Protein AF-A0A2U2C8L8-F1 (afdb_monomer)

Structure (mmCIF, N/CA/C/O backbone):
data_AF-A0A2U2C8L8-F1
#
_entry.id   AF-A0A2U2C8L8-F1
#
loop_
_atom_site.group_PDB
_atom_site.id
_atom_site.type_symbol
_atom_site.label_atom_id
_atom_site.label_alt_id
_atom_site.label_comp_id
_atom_site.label_asym_id
_atom_site.label_entity_id
_atom_site.label_seq_id
_atom_site.pdbx_PDB_ins_code
_atom_site.Cartn_x
_atom_site.Cartn_y
_atom_site.Cartn_z
_atom_site.occupancy
_atom_site.B_iso_or_equiv
_atom_site.auth_seq_id
_atom_site.auth_comp_id
_atom_site.auth_asym_id
_atom_site.auth_atom_id
_atom_site.pdbx_PDB_model_num
ATOM 1 N N . MET A 1 1 ? 18.016 -44.016 28.643 1.00 56.44 1 MET A N 1
ATOM 2 C CA . MET A 1 1 ? 16.964 -45.022 28.358 1.00 56.44 1 MET A CA 1
ATOM 3 C C . MET A 1 1 ? 15.777 -44.232 27.820 1.00 56.44 1 MET A C 1
ATOM 5 O O . MET A 1 1 ? 15.339 -43.354 28.535 1.00 56.44 1 MET A O 1
ATOM 9 N N . VAL A 1 2 ? 15.296 -44.316 26.582 1.00 52.22 2 VAL A N 1
ATOM 10 C CA . VAL A 1 2 ? 15.268 -45.366 25.556 1.00 52.22 2 VAL A CA 1
ATOM 11 C C . VAL A 1 2 ? 15.488 -44.698 24.187 1.00 52.22 2 VAL A C 1
ATOM 13 O O . VAL A 1 2 ? 14.902 -43.658 23.905 1.00 52.22 2 VAL A O 1
ATOM 16 N N . SER A 1 3 ? 16.363 -45.279 23.363 1.00 57.06 3 SER A N 1
ATOM 17 C CA . SER A 1 3 ? 16.523 -44.957 21.939 1.00 57.06 3 SER A CA 1
ATOM 18 C C . SER A 1 3 ? 15.400 -45.605 21.134 1.00 57.06 3 SER A C 1
ATOM 20 O O . SER A 1 3 ? 15.111 -46.778 21.359 1.00 57.06 3 SER A O 1
ATOM 22 N N . VAL A 1 4 ? 14.829 -44.899 20.156 1.00 62.53 4 VAL A N 1
ATOM 23 C CA . VAL A 1 4 ? 13.995 -45.525 19.119 1.00 62.53 4 VAL A CA 1
ATOM 24 C C . VAL A 1 4 ? 14.503 -45.076 17.752 1.00 62.53 4 VAL A C 1
ATOM 26 O O . VAL A 1 4 ? 14.299 -43.941 17.330 1.00 62.53 4 VAL A O 1
ATOM 29 N N . LEU A 1 5 ? 15.229 -45.989 17.105 1.00 63.50 5 LEU A N 1
ATOM 30 C CA . LEU A 1 5 ? 15.646 -45.929 15.708 1.00 63.50 5 LEU A CA 1
ATOM 31 C C . LEU A 1 5 ? 14.410 -46.040 14.806 1.00 63.50 5 LEU A C 1
ATOM 33 O O . LEU A 1 5 ? 13.557 -46.895 15.040 1.00 63.50 5 LEU A O 1
ATOM 37 N N . SER A 1 6 ? 14.355 -45.241 13.739 1.00 59.97 6 SER A N 1
ATOM 38 C CA . SER A 1 6 ? 13.383 -45.419 12.655 1.00 59.97 6 SER A CA 1
ATOM 39 C C . SER A 1 6 ? 14.099 -45.816 11.353 1.00 59.97 6 SER A C 1
ATOM 41 O O . SER A 1 6 ? 15.184 -45.294 11.081 1.00 59.97 6 SER A O 1
ATOM 43 N N . PRO A 1 7 ? 13.554 -46.777 10.580 1.00 61.00 7 PRO A N 1
ATOM 44 C CA . PRO A 1 7 ? 14.299 -47.512 9.565 1.00 61.00 7 PRO A CA 1
ATOM 45 C C . PRO A 1 7 ? 14.370 -46.809 8.204 1.00 61.00 7 PRO A C 1
ATOM 47 O O . PRO A 1 7 ? 13.383 -46.316 7.662 1.00 61.00 7 PRO A O 1
ATOM 50 N N . SER A 1 8 ? 15.568 -46.889 7.629 1.00 62.69 8 SER A N 1
ATOM 51 C CA . SER A 1 8 ? 15.900 -46.633 6.229 1.00 62.69 8 SER A CA 1
ATOM 52 C C . SER A 1 8 ? 15.180 -47.628 5.308 1.00 62.69 8 SER A C 1
ATOM 54 O O . SER A 1 8 ? 15.294 -48.841 5.492 1.00 62.69 8 SER A O 1
ATOM 56 N N . ARG A 1 9 ? 14.438 -47.133 4.309 1.00 65.19 9 ARG A N 1
ATOM 57 C CA . ARG A 1 9 ? 13.883 -47.951 3.220 1.00 65.19 9 ARG A CA 1
ATOM 58 C C . ARG A 1 9 ? 14.623 -47.652 1.922 1.00 65.19 9 ARG A C 1
ATOM 60 O O . ARG A 1 9 ? 14.333 -46.684 1.228 1.00 65.19 9 ARG A O 1
ATOM 67 N N . SER A 1 10 ? 15.561 -48.538 1.615 1.00 58.00 10 SER A N 1
ATOM 68 C CA . SER A 1 10 ? 16.237 -48.674 0.329 1.00 58.00 10 SER A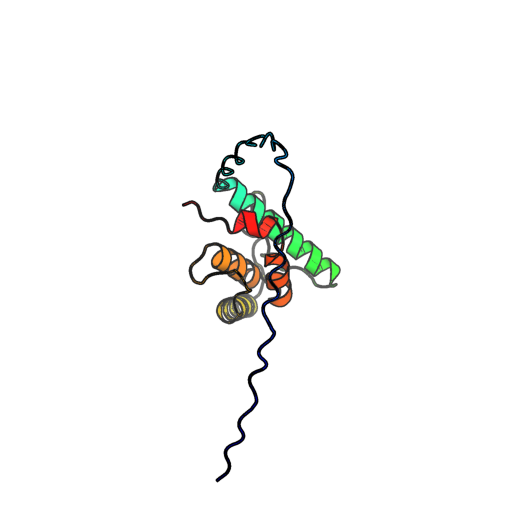 CA 1
ATOM 69 C C . SER A 1 10 ? 15.271 -49.240 -0.715 1.00 58.00 10 SER A C 1
ATOM 71 O O . SER A 1 10 ? 14.691 -50.305 -0.503 1.00 58.00 10 SER A O 1
ATOM 73 N N . ALA A 1 11 ? 15.121 -48.562 -1.852 1.00 62.94 11 ALA A N 1
ATOM 74 C CA . ALA A 1 11 ? 14.451 -49.110 -3.030 1.00 62.94 11 ALA A CA 1
ATOM 75 C C . ALA A 1 11 ? 15.495 -49.543 -4.082 1.00 62.94 11 ALA A C 1
ATOM 77 O O . ALA A 1 11 ? 16.505 -48.855 -4.251 1.00 62.94 11 ALA A O 1
ATOM 78 N N . PRO A 1 12 ? 15.284 -50.676 -4.778 1.00 62.78 12 PRO A N 1
ATOM 79 C CA . PRO A 1 12 ? 16.254 -51.235 -5.710 1.00 62.78 12 PRO A CA 1
ATOM 80 C C . PRO A 1 12 ? 16.277 -50.505 -7.057 1.00 62.78 12 PRO A C 1
ATOM 82 O O . PRO A 1 12 ? 15.261 -50.358 -7.738 1.00 62.78 12 PRO A O 1
ATOM 85 N N . PHE A 1 13 ? 17.496 -50.156 -7.465 1.00 53.00 13 PHE A N 1
ATOM 86 C CA . PHE A 1 13 ? 17.894 -49.889 -8.841 1.00 53.00 13 PHE A CA 1
ATOM 87 C C . PHE A 1 13 ? 17.433 -51.033 -9.756 1.00 53.00 13 PHE A C 1
ATOM 89 O O . PHE A 1 13 ? 17.899 -52.167 -9.633 1.00 53.00 13 PHE A O 1
ATOM 96 N N . ARG A 1 14 ? 16.553 -50.737 -10.715 1.00 58.78 14 ARG A N 1
ATOM 97 C CA . ARG A 1 14 ? 16.347 -51.582 -11.895 1.00 58.78 14 ARG A CA 1
ATOM 98 C C . ARG A 1 14 ? 16.772 -50.810 -13.130 1.00 58.78 14 ARG A C 1
ATOM 100 O O . ARG A 1 14 ? 16.066 -49.931 -13.612 1.00 58.78 14 ARG A O 1
ATOM 107 N N . ALA A 1 15 ? 17.955 -51.175 -13.609 1.00 55.03 15 ALA A N 1
ATOM 108 C CA . ALA A 1 15 ? 18.441 -50.858 -14.934 1.00 55.03 15 ALA A CA 1
ATOM 109 C C . ALA A 1 15 ? 17.537 -51.529 -15.978 1.00 55.03 15 ALA A C 1
ATOM 111 O O . ALA A 1 15 ? 17.389 -52.749 -15.992 1.00 55.03 15 ALA A O 1
ATOM 112 N N . PHE A 1 16 ? 16.960 -50.726 -16.864 1.00 49.81 16 PHE A N 1
ATOM 113 C CA . PHE A 1 16 ? 16.439 -51.181 -18.145 1.00 49.81 16 PHE A CA 1
ATOM 114 C C . PHE A 1 16 ? 17.167 -50.387 -19.227 1.00 49.81 16 PHE A C 1
ATOM 116 O O . PHE A 1 16 ? 16.796 -49.262 -19.548 1.00 49.81 16 PHE A O 1
ATOM 123 N N . LEU A 1 17 ? 18.240 -50.974 -19.767 1.00 55.78 17 LEU A N 1
ATOM 124 C CA . LEU A 1 17 ? 18.772 -50.565 -21.061 1.00 55.78 17 LEU A CA 1
ATOM 125 C C . LEU A 1 17 ? 17.795 -51.046 -22.134 1.00 55.78 17 LEU A C 1
ATOM 127 O O . LEU A 1 17 ? 17.625 -52.249 -22.335 1.00 55.78 17 LEU A O 1
ATOM 131 N N . ARG A 1 18 ? 17.174 -50.104 -22.841 1.00 57.66 18 ARG A N 1
ATOM 132 C CA . ARG A 1 18 ? 16.482 -50.364 -24.102 1.00 57.66 18 ARG A CA 1
ATOM 133 C C . ARG A 1 18 ? 17.017 -49.385 -25.138 1.00 57.66 18 ARG A C 1
ATOM 135 O O . ARG A 1 18 ? 16.986 -48.176 -24.935 1.00 57.66 18 ARG A O 1
ATOM 142 N N . ALA A 1 19 ? 17.579 -49.949 -26.197 1.00 54.31 19 ALA A N 1
ATOM 143 C CA . ALA A 1 19 ? 18.146 -49.235 -27.324 1.00 54.31 19 ALA A CA 1
ATOM 144 C C . ALA A 1 19 ? 17.061 -48.748 -28.305 1.00 54.31 19 ALA A C 1
ATOM 146 O O . ALA A 1 19 ? 16.037 -49.412 -28.464 1.00 54.31 19 ALA A O 1
ATOM 147 N N . ALA A 1 20 ? 17.415 -47.667 -29.017 1.00 55.34 20 ALA A N 1
ATOM 148 C CA . ALA A 1 20 ? 16.820 -47.079 -30.230 1.00 55.34 20 ALA A CA 1
ATOM 149 C C . ALA A 1 20 ? 15.600 -46.142 -30.055 1.00 55.34 20 ALA A C 1
ATOM 151 O O . ALA A 1 20 ? 14.797 -46.372 -29.154 1.00 55.34 20 ALA A O 1
ATOM 152 N N . PRO A 1 21 ? 15.392 -45.127 -30.932 1.00 50.50 21 PRO A N 1
ATOM 153 C CA . PRO A 1 21 ? 16.178 -44.684 -32.095 1.00 50.50 21 PRO A CA 1
ATOM 154 C C . PRO A 1 21 ? 16.705 -43.232 -31.985 1.00 50.50 21 PRO A C 1
ATOM 156 O O . PRO A 1 21 ? 16.154 -42.387 -31.284 1.00 50.50 21 PRO A O 1
ATOM 159 N N . LEU A 1 22 ? 17.771 -42.936 -32.737 1.00 58.06 22 LEU A N 1
ATOM 160 C CA . LEU A 1 22 ? 18.267 -41.587 -33.034 1.00 58.06 22 LEU A CA 1
ATOM 161 C C . LEU A 1 22 ? 17.210 -40.819 -33.850 1.00 58.06 22 LEU A C 1
ATOM 163 O O . LEU A 1 22 ? 17.216 -40.833 -35.078 1.00 58.06 22 LEU A O 1
ATOM 167 N N . ALA A 1 23 ? 16.279 -40.166 -33.159 1.00 61.81 23 ALA A N 1
ATOM 168 C CA . ALA A 1 23 ? 15.471 -39.102 -33.732 1.00 61.81 23 ALA A CA 1
ATOM 169 C C . ALA A 1 23 ? 16.311 -37.819 -33.711 1.00 61.81 23 ALA A C 1
ATOM 171 O O . ALA A 1 23 ? 16.635 -37.294 -32.645 1.00 61.81 23 ALA A O 1
ATOM 172 N N . LEU A 1 24 ? 16.693 -37.342 -34.896 1.00 58.03 24 LEU A N 1
ATOM 173 C CA . LEU A 1 24 ? 17.227 -36.002 -35.120 1.00 58.03 24 LEU A CA 1
ATOM 174 C C . LEU A 1 24 ? 16.184 -34.978 -34.648 1.00 58.03 24 LEU A C 1
ATOM 176 O O . LEU A 1 24 ? 15.299 -34.573 -35.398 1.00 58.03 24 LEU A O 1
ATOM 180 N N . LEU A 1 25 ? 16.276 -34.587 -33.377 1.00 61.09 25 LEU A N 1
ATOM 181 C CA . LEU A 1 25 ? 15.599 -33.418 -32.840 1.00 61.09 25 LEU A CA 1
ATOM 182 C C . LEU A 1 25 ? 16.249 -32.199 -33.494 1.00 61.09 25 LEU A C 1
ATOM 184 O O . LEU A 1 25 ? 17.312 -31.744 -33.074 1.00 61.09 25 LEU A O 1
ATOM 188 N N . ALA A 1 26 ? 15.611 -31.685 -34.543 1.00 59.94 26 ALA A N 1
ATOM 189 C CA . ALA A 1 26 ? 15.792 -30.310 -34.972 1.00 59.94 26 ALA A CA 1
ATOM 190 C C . ALA A 1 26 ? 15.365 -29.41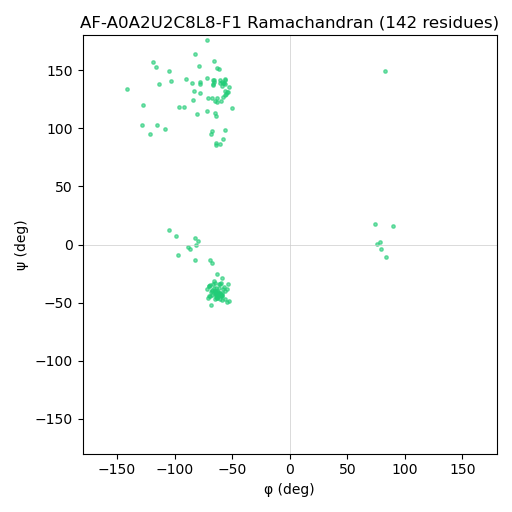1 -33.801 1.00 59.94 26 ALA A C 1
ATOM 192 O O . ALA A 1 26 ? 14.201 -29.040 -33.661 1.00 59.94 26 ALA A O 1
ATOM 193 N N . ALA A 1 27 ? 16.304 -29.136 -32.899 1.00 60.69 27 ALA A N 1
ATOM 194 C CA . ALA A 1 27 ? 16.135 -28.161 -31.843 1.00 60.69 27 ALA A CA 1
ATOM 195 C C . ALA A 1 27 ? 16.077 -26.784 -32.512 1.00 60.69 27 ALA A C 1
ATOM 197 O O . ALA A 1 27 ? 17.106 -26.181 -32.812 1.00 60.69 27 ALA A O 1
ATOM 198 N N . CYS A 1 28 ? 14.864 -26.298 -32.779 1.00 63.31 28 CYS A N 1
ATOM 199 C CA . CYS A 1 28 ? 14.628 -24.873 -32.946 1.00 63.31 28 CYS A CA 1
ATOM 200 C C . CYS A 1 28 ? 15.124 -24.194 -31.668 1.00 63.31 28 CYS A C 1
ATOM 202 O O . CYS A 1 28 ? 14.440 -24.199 -30.646 1.00 63.31 28 CYS A O 1
ATOM 204 N N . ALA A 1 29 ? 16.339 -23.651 -31.724 1.00 64.69 29 ALA A N 1
ATOM 205 C CA . ALA A 1 29 ? 16.840 -22.706 -30.748 1.00 64.69 29 ALA A CA 1
ATOM 206 C C . ALA A 1 29 ? 15.957 -21.458 -30.845 1.00 64.69 29 ALA A C 1
ATOM 208 O O . ALA A 1 29 ? 16.234 -20.538 -31.613 1.00 64.69 29 ALA A O 1
ATOM 209 N N . ALA A 1 30 ? 14.833 -21.473 -30.129 1.00 72.75 30 ALA A N 1
ATOM 210 C CA . ALA A 1 30 ? 14.056 -20.273 -29.905 1.00 72.75 30 ALA A CA 1
ATOM 211 C C . ALA A 1 30 ? 14.985 -19.288 -29.178 1.00 72.75 30 ALA A C 1
ATOM 213 O O . ALA A 1 30 ? 15.558 -19.661 -28.148 1.00 72.75 30 ALA A O 1
ATOM 214 N N . PRO A 1 31 ? 15.205 -18.076 -29.715 1.00 71.44 31 PRO A N 1
ATOM 215 C CA . PRO A 1 31 ? 15.981 -17.072 -29.010 1.00 71.44 31 PRO A CA 1
ATOM 216 C C . PRO A 1 31 ? 15.326 -16.845 -27.647 1.00 71.44 31 PRO A C 1
ATOM 218 O O . PRO A 1 31 ? 14.110 -16.659 -27.564 1.00 71.44 31 PRO A O 1
ATOM 221 N N . ALA A 1 32 ? 16.125 -16.917 -26.580 1.00 75.44 32 ALA A N 1
ATOM 222 C CA . ALA A 1 32 ? 15.650 -16.566 -25.252 1.00 75.44 32 ALA A CA 1
ATOM 223 C C . ALA A 1 32 ? 15.070 -15.142 -25.323 1.00 75.44 32 ALA A C 1
ATOM 225 O O . ALA A 1 32 ? 15.724 -14.269 -25.907 1.00 75.44 32 ALA A O 1
ATOM 226 N N . PRO A 1 33 ? 13.853 -14.906 -24.802 1.00 71.75 33 PRO A N 1
ATOM 227 C CA . PRO A 1 33 ? 13.276 -13.573 -24.809 1.00 71.75 33 PRO A CA 1
ATOM 228 C C . PRO A 1 33 ? 14.253 -12.624 -24.117 1.00 71.75 33 PRO A C 1
ATOM 230 O O . PRO A 1 33 ? 14.776 -12.929 -23.042 1.00 71.75 33 PRO A O 1
ATOM 233 N N . ALA A 1 34 ? 14.547 -11.506 -24.781 1.00 74.38 34 ALA A N 1
ATOM 234 C CA . ALA A 1 34 ? 15.377 -10.466 -24.199 1.00 74.38 34 ALA A CA 1
ATOM 235 C C . ALA A 1 34 ? 14.750 -10.019 -22.865 1.00 74.38 34 ALA A C 1
ATOM 237 O O . ALA A 1 34 ? 13.520 -9.965 -22.773 1.00 74.38 34 ALA A O 1
ATOM 238 N N . PRO A 1 35 ? 15.563 -9.725 -21.835 1.00 73.81 35 PRO A N 1
ATOM 239 C CA . PRO A 1 35 ? 15.041 -9.234 -20.569 1.00 73.81 35 PRO A CA 1
ATOM 240 C C . PRO A 1 35 ? 14.242 -7.954 -20.823 1.00 73.81 35 PRO A C 1
ATOM 242 O O . PRO A 1 35 ? 14.737 -7.031 -21.473 1.00 73.81 35 PRO A O 1
ATOM 245 N N . GLU A 1 36 ? 12.999 -7.920 -20.344 1.00 73.75 36 GLU A N 1
ATOM 246 C CA . GLU A 1 36 ? 12.177 -6.717 -20.429 1.00 73.75 36 GLU A CA 1
ATOM 247 C C . GLU A 1 36 ? 12.858 -5.576 -19.661 1.00 73.75 36 GLU A C 1
ATOM 249 O O . GLU A 1 36 ? 13.435 -5.810 -18.590 1.00 73.75 36 GLU A O 1
ATOM 254 N N . PRO A 1 37 ? 12.838 -4.345 -20.201 1.00 77.62 37 PRO A N 1
ATOM 255 C CA . PRO A 1 37 ? 13.412 -3.203 -19.512 1.00 77.62 37 PRO A CA 1
ATOM 256 C C . PRO A 1 37 ? 12.695 -2.977 -18.178 1.00 77.62 37 PRO A C 1
ATOM 258 O O . PRO A 1 37 ? 11.476 -3.120 -18.072 1.00 77.62 37 PRO A O 1
ATOM 261 N N . ALA A 1 38 ? 13.466 -2.598 -17.158 1.00 81.81 38 ALA A N 1
ATOM 262 C CA . ALA A 1 38 ? 12.914 -2.206 -15.870 1.00 81.81 38 ALA A CA 1
ATOM 263 C C . ALA A 1 38 ? 11.929 -1.029 -16.050 1.00 81.81 38 ALA A C 1
ATOM 265 O O . ALA A 1 38 ? 12.248 -0.098 -16.796 1.00 81.81 38 ALA A O 1
ATOM 266 N N . PRO A 1 39 ? 10.778 -1.019 -15.348 1.00 84.69 39 PRO A N 1
ATOM 267 C CA . PRO A 1 39 ? 9.848 0.102 -15.373 1.00 84.69 39 PRO A CA 1
ATOM 268 C C . PRO A 1 39 ? 10.537 1.394 -14.947 1.00 84.69 39 PRO A C 1
ATOM 270 O O . PRO A 1 39 ? 11.310 1.414 -13.973 1.00 84.69 39 PRO A O 1
ATOM 273 N N . ASP A 1 40 ? 10.222 2.483 -15.642 1.00 89.88 40 ASP A N 1
ATOM 274 C CA . ASP A 1 40 ? 10.768 3.787 -15.305 1.00 89.88 40 ASP A CA 1
ATOM 275 C C . ASP A 1 40 ? 10.153 4.339 -13.999 1.00 89.88 40 ASP A C 1
ATOM 277 O O . ASP A 1 40 ? 9.302 3.729 -13.346 1.00 89.88 40 ASP A O 1
ATOM 281 N N . ALA A 1 41 ? 10.628 5.496 -13.534 1.00 87.94 41 ALA A N 1
ATOM 282 C CA . ALA A 1 41 ? 10.113 6.074 -12.294 1.00 87.94 41 ALA A CA 1
ATOM 283 C C . ALA A 1 41 ? 8.637 6.503 -12.385 1.00 87.94 41 ALA A C 1
ATOM 285 O O . ALA A 1 41 ? 7.938 6.447 -11.370 1.00 87.94 41 ALA A O 1
ATOM 286 N N . VAL A 1 42 ? 8.182 6.926 -13.565 1.00 90.06 42 VAL A N 1
ATOM 287 C CA . VAL A 1 42 ? 6.816 7.391 -13.818 1.00 90.06 42 VAL A CA 1
ATOM 288 C C . VAL A 1 42 ? 5.857 6.205 -13.775 1.00 90.06 42 VAL A C 1
ATOM 290 O O . VAL A 1 42 ? 4.864 6.264 -13.050 1.00 90.06 42 VAL A O 1
ATOM 293 N N . ASP A 1 43 ? 6.209 5.099 -14.428 1.00 91.94 43 ASP A N 1
ATOM 294 C CA . ASP A 1 43 ? 5.438 3.855 -14.439 1.00 91.94 43 ASP A CA 1
ATOM 295 C C . ASP A 1 43 ? 5.247 3.299 -13.029 1.00 91.94 43 ASP A C 1
ATOM 297 O O . ASP A 1 43 ? 4.153 2.885 -12.644 1.00 91.94 43 ASP A O 1
ATOM 301 N N . ARG A 1 44 ? 6.297 3.351 -12.201 1.00 94.19 44 ARG A N 1
ATOM 302 C CA . ARG A 1 44 ? 6.215 2.893 -10.807 1.00 94.19 44 ARG A CA 1
ATOM 303 C C . ARG A 1 44 ? 5.271 3.740 -9.964 1.00 94.19 44 ARG A C 1
ATOM 305 O O . ARG A 1 44 ? 4.558 3.191 -9.128 1.00 94.19 44 ARG A O 1
ATOM 312 N N . ILE A 1 45 ? 5.282 5.061 -10.148 1.00 94.44 45 ILE A N 1
ATOM 313 C CA . ILE A 1 45 ? 4.376 5.970 -9.429 1.00 94.44 45 ILE A CA 1
ATOM 314 C C . ILE A 1 45 ? 2.938 5.757 -9.909 1.00 94.44 45 ILE A C 1
ATOM 316 O O . ILE A 1 45 ? 2.032 5.658 -9.083 1.00 94.44 45 ILE A O 1
ATOM 320 N N . ALA A 1 46 ? 2.728 5.636 -11.221 1.00 96.44 46 ALA A N 1
ATOM 321 C CA . ALA A 1 46 ? 1.418 5.344 -11.792 1.00 96.44 46 ALA A CA 1
ATOM 322 C C . ALA A 1 46 ? 0.860 4.013 -11.259 1.00 96.44 46 ALA A C 1
ATOM 324 O O . ALA A 1 46 ? -0.293 3.961 -10.832 1.00 96.44 46 ALA A O 1
ATOM 325 N N . ALA A 1 47 ? 1.693 2.971 -11.188 1.00 97.69 47 ALA A N 1
ATOM 326 C CA . ALA A 1 47 ? 1.317 1.675 -10.633 1.00 97.69 47 ALA A CA 1
ATOM 327 C C . ALA A 1 47 ? 1.001 1.737 -9.129 1.00 97.69 47 ALA A C 1
ATOM 329 O O . ALA A 1 47 ? 0.001 1.165 -8.701 1.00 97.69 47 ALA A O 1
ATOM 330 N N . GLU A 1 48 ? 1.792 2.462 -8.325 1.00 97.88 48 GLU A N 1
ATOM 331 C CA . GLU A 1 48 ? 1.501 2.671 -6.895 1.00 97.88 48 GLU A CA 1
ATOM 332 C C . GLU A 1 48 ? 0.150 3.383 -6.711 1.00 97.88 48 GLU A C 1
ATOM 334 O O . GLU A 1 48 ? -0.662 2.980 -5.881 1.00 97.88 48 GLU A O 1
ATOM 339 N N . CYS A 1 49 ? -0.140 4.395 -7.529 1.00 98.06 49 CYS A N 1
ATOM 340 C CA . CYS A 1 49 ? -1.408 5.119 -7.475 1.00 98.06 49 CYS A CA 1
ATOM 341 C C . CYS A 1 49 ? -2.609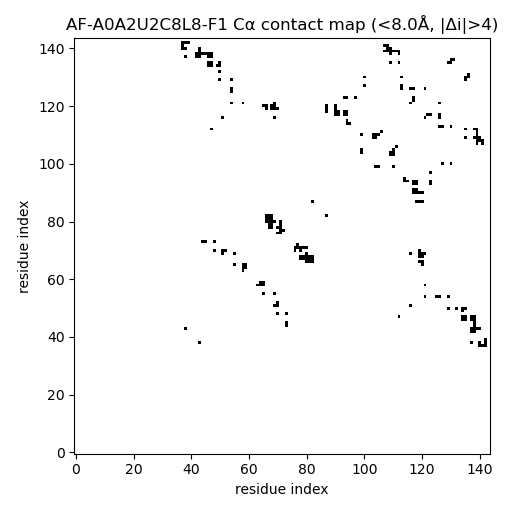 4.280 -7.918 1.00 98.06 49 CYS A C 1
ATOM 343 O O . CYS A 1 49 ? -3.650 4.324 -7.260 1.00 98.06 49 CYS A O 1
ATOM 345 N N . ALA A 1 50 ? -2.466 3.482 -8.977 1.00 98.25 50 ALA A N 1
ATOM 346 C CA . ALA A 1 50 ? -3.496 2.537 -9.401 1.00 98.25 50 ALA A CA 1
ATOM 347 C C . ALA A 1 50 ? -3.742 1.455 -8.333 1.00 98.25 50 ALA A C 1
ATOM 349 O O . ALA A 1 50 ? -4.885 1.072 -8.080 1.00 98.25 50 ALA A O 1
ATOM 350 N N . LEU A 1 51 ? -2.686 1.000 -7.649 1.00 98.38 51 LEU A N 1
ATOM 351 C CA . LEU A 1 51 ? -2.797 0.050 -6.543 1.00 98.38 51 LEU A CA 1
ATOM 352 C C . LEU A 1 51 ? -3.587 0.642 -5.363 1.00 98.38 51 LEU A C 1
ATOM 354 O O . LEU A 1 51 ? -4.412 -0.050 -4.766 1.00 98.38 51 LEU A O 1
ATOM 358 N N . LEU A 1 52 ? -3.379 1.922 -5.040 1.00 98.31 52 LEU A N 1
ATOM 359 C CA . LEU A 1 52 ? -4.118 2.621 -3.981 1.00 98.31 52 LEU A CA 1
ATOM 360 C C . LEU A 1 52 ? -5.588 2.873 -4.351 1.00 98.31 52 LEU A C 1
ATOM 362 O O . LEU A 1 52 ? -6.454 2.751 -3.491 1.00 98.31 52 LEU A O 1
ATOM 366 N N . GLU A 1 53 ? -5.890 3.148 -5.620 1.00 98.06 53 GLU A N 1
ATOM 367 C CA . GLU A 1 53 ? -7.270 3.235 -6.126 1.00 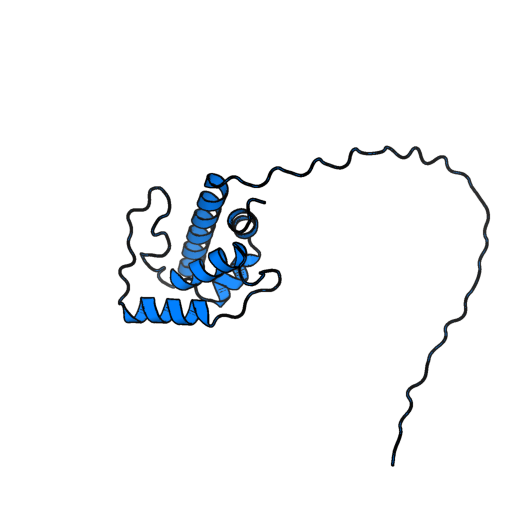98.06 53 GLU A CA 1
ATOM 368 C C . GLU A 1 53 ? -7.989 1.874 -6.074 1.00 98.06 53 GLU A C 1
ATOM 370 O O . GLU A 1 53 ? -9.163 1.775 -5.697 1.00 98.06 53 GLU A O 1
ATOM 375 N N . ARG A 1 54 ? -7.264 0.785 -6.354 1.00 98.38 54 ARG A N 1
ATOM 376 C CA . ARG A 1 54 ? -7.779 -0.570 -6.138 1.00 98.38 54 ARG A CA 1
ATOM 377 C C . ARG A 1 54 ? -8.061 -0.831 -4.659 1.00 98.38 54 ARG A C 1
ATOM 379 O O . ARG A 1 54 ? -9.112 -1.382 -4.331 1.00 98.38 54 ARG A O 1
ATOM 386 N N . ALA A 1 55 ? -7.154 -0.429 -3.769 1.00 98.50 55 ALA A N 1
ATOM 387 C CA . ALA A 1 55 ? -7.357 -0.550 -2.329 1.00 98.50 55 ALA A CA 1
ATOM 388 C C . ALA A 1 55 ? -8.602 0.228 -1.871 1.00 98.50 55 ALA A C 1
ATOM 390 O O . ALA A 1 55 ? -9.418 -0.325 -1.140 1.00 98.50 55 ALA A O 1
ATOM 391 N N . GLU A 1 56 ? -8.787 1.461 -2.353 1.00 98.12 56 GLU A N 1
ATOM 392 C CA . GLU A 1 56 ? -9.971 2.293 -2.096 1.00 98.12 56 GLU A CA 1
ATOM 393 C C . GLU A 1 56 ? -11.264 1.566 -2.481 1.00 98.12 56 GLU A C 1
ATOM 395 O O . GLU A 1 56 ? -12.180 1.433 -1.667 1.00 98.12 56 GLU A O 1
ATOM 400 N N . THR A 1 57 ? -11.296 1.005 -3.692 1.00 98.00 57 THR A N 1
ATOM 401 C CA . THR A 1 57 ? -12.437 0.231 -4.200 1.00 98.00 57 THR A CA 1
ATOM 402 C C . THR A 1 57 ? -12.734 -0.983 -3.318 1.00 98.00 57 THR A C 1
ATOM 404 O O . THR A 1 57 ? -13.891 -1.257 -3.001 1.00 98.00 57 THR A O 1
ATOM 407 N N . MET A 1 58 ? -11.701 -1.711 -2.883 1.00 98.12 58 MET A N 1
ATOM 408 C CA . MET A 1 58 ? -11.859 -2.890 -2.024 1.00 98.12 58 MET A CA 1
ATOM 409 C C . MET A 1 58 ? -12.324 -2.531 -0.606 1.00 98.12 58 MET A C 1
ATOM 411 O O . MET A 1 58 ? -13.116 -3.272 -0.026 1.00 98.12 58 MET A O 1
ATOM 415 N N . ILE A 1 59 ? -11.880 -1.394 -0.061 1.00 98.06 59 ILE A N 1
ATOM 416 C CA . ILE A 1 59 ? -12.354 -0.867 1.228 1.00 98.06 59 ILE A CA 1
ATOM 417 C C . ILE A 1 59 ? -13.842 -0.500 1.124 1.00 98.06 59 ILE A C 1
ATOM 419 O O . ILE A 1 59 ? -14.640 -0.940 1.953 1.00 98.06 59 ILE A O 1
ATOM 423 N N . GLY A 1 60 ? -14.231 0.212 0.060 1.00 97.56 60 GLY A N 1
ATOM 424 C CA . GLY A 1 60 ? -15.630 0.551 -0.211 1.00 97.56 60 GLY A CA 1
ATOM 425 C C . GLY A 1 60 ? -16.521 -0.683 -0.377 1.00 97.56 60 GLY A C 1
ATOM 426 O O . GLY A 1 60 ? -17.596 -0.761 0.215 1.00 97.56 60 GLY A O 1
ATOM 427 N N . ALA A 1 61 ? -16.048 -1.696 -1.108 1.00 97.31 61 ALA A N 1
ATOM 428 C CA . ALA A 1 61 ? -16.758 -2.965 -1.282 1.00 97.31 61 ALA A CA 1
ATOM 429 C C . ALA A 1 61 ? -16.946 -3.743 0.035 1.00 97.31 61 ALA A C 1
ATOM 431 O O . ALA A 1 61 ? -17.898 -4.510 0.167 1.00 97.31 61 ALA A O 1
ATOM 432 N N . ALA A 1 62 ? -16.073 -3.527 1.023 1.00 97.06 62 ALA A N 1
ATOM 433 C CA . ALA A 1 62 ? -16.201 -4.082 2.369 1.00 97.06 62 ALA A CA 1
ATOM 434 C C . ALA A 1 62 ? -17.141 -3.267 3.285 1.00 97.06 62 ALA A C 1
ATOM 436 O O . ALA A 1 62 ? -17.232 -3.558 4.478 1.00 97.06 62 ALA A O 1
ATOM 437 N N . GLY A 1 63 ? -17.824 -2.244 2.757 1.00 97.06 63 GLY A N 1
ATOM 438 C CA . GLY A 1 63 ? -18.718 -1.369 3.521 1.00 97.06 63 GLY A CA 1
ATOM 439 C C . GLY A 1 63 ? -17.986 -0.375 4.425 1.00 97.06 63 GLY A C 1
ATOM 440 O O . GLY A 1 63 ? -18.583 0.156 5.360 1.00 97.06 63 GLY A O 1
ATOM 441 N N . GLN A 1 64 ? -16.696 -0.141 4.181 1.00 96.25 64 GLN A N 1
ATOM 442 C CA . GLN A 1 64 ? -15.878 0.803 4.935 1.00 96.25 64 GLN A CA 1
ATOM 443 C C . GLN A 1 64 ? -15.639 2.072 4.116 1.00 96.25 64 GLN A C 1
ATOM 445 O O . GLN A 1 64 ? -15.553 2.038 2.890 1.00 96.25 64 GLN A O 1
ATOM 450 N N . THR A 1 65 ? -15.488 3.202 4.799 1.00 94.69 65 THR A N 1
ATOM 451 C CA . THR A 1 65 ? -15.086 4.454 4.154 1.00 94.69 65 THR A CA 1
ATOM 452 C C . THR A 1 65 ? -13.570 4.486 4.024 1.00 94.69 65 THR A C 1
ATOM 454 O O . THR A 1 65 ? -12.856 4.363 5.021 1.00 94.69 65 THR A O 1
ATOM 457 N N . ALA A 1 66 ? -13.070 4.662 2.803 1.00 95.00 66 ALA A N 1
ATOM 458 C CA . ALA A 1 66 ? -11.644 4.832 2.580 1.00 95.00 66 ALA A CA 1
ATOM 459 C C . ALA A 1 66 ? -11.138 6.158 3.184 1.00 95.00 66 ALA A C 1
ATOM 461 O O . ALA A 1 66 ? -11.835 7.174 3.108 1.00 95.00 66 ALA A O 1
ATOM 462 N N . PRO A 1 67 ? -9.929 6.181 3.771 1.00 94.50 67 PRO A N 1
ATOM 463 C CA . PRO A 1 67 ? -9.318 7.417 4.249 1.00 94.50 67 PRO A CA 1
ATOM 464 C C . PRO A 1 67 ? -9.145 8.446 3.125 1.00 94.50 67 PRO A C 1
ATOM 466 O O . PRO A 1 67 ? -8.641 8.117 2.053 1.00 94.50 67 PRO A O 1
ATOM 469 N N . SER A 1 68 ? -9.466 9.713 3.391 1.00 90.19 68 SER A N 1
ATOM 470 C CA . SER A 1 68 ? -9.299 10.827 2.437 1.00 90.19 68 SER A CA 1
ATOM 471 C C . SER A 1 68 ? -7.851 11.013 1.960 1.00 90.19 68 SER A C 1
ATOM 473 O O . SER A 1 68 ? -7.615 11.429 0.827 1.00 90.19 68 SER A O 1
ATOM 475 N N . GLY A 1 69 ? -6.877 10.649 2.799 1.00 93.19 69 GLY A N 1
ATOM 476 C CA . GLY A 1 69 ? -5.447 10.674 2.481 1.00 93.19 69 GLY A CA 1
ATOM 477 C C . GLY A 1 69 ? -4.933 9.469 1.692 1.00 93.19 69 GLY A C 1
ATOM 478 O O . GLY A 1 69 ? -3.745 9.422 1.370 1.00 93.19 69 GLY A O 1
ATOM 479 N N . LEU A 1 70 ? -5.783 8.488 1.362 1.00 96.81 70 LEU A N 1
ATOM 480 C CA . LEU A 1 70 ? -5.341 7.231 0.750 1.00 96.81 70 LEU A CA 1
ATOM 481 C C . LEU A 1 70 ? -4.575 7.460 -0.564 1.00 96.81 70 LEU A C 1
ATOM 483 O O . LEU A 1 70 ? -3.572 6.799 -0.836 1.00 96.81 70 LEU A O 1
ATOM 487 N N . ARG A 1 71 ? -4.993 8.454 -1.350 1.00 96.88 71 ARG A N 1
ATOM 488 C CA . ARG A 1 71 ? -4.379 8.813 -2.636 1.00 96.88 71 ARG A CA 1
ATOM 489 C C . ARG A 1 71 ? -3.530 10.086 -2.582 1.00 96.88 71 ARG A C 1
ATOM 491 O O . ARG A 1 71 ? -3.141 10.595 -3.629 1.00 96.88 71 ARG A O 1
ATOM 498 N N . GLU A 1 72 ? -3.207 10.602 -1.395 1.00 95.69 72 GLU A N 1
ATOM 499 C CA . GLU A 1 72 ? -2.428 11.841 -1.264 1.00 95.69 72 GLU A CA 1
ATOM 500 C C . GLU A 1 72 ? -1.085 11.748 -2.014 1.00 95.69 72 GLU A C 1
ATOM 502 O O . GLU A 1 72 ? -0.359 10.761 -1.913 1.00 95.69 72 GLU A O 1
ATOM 507 N N . GLY A 1 73 ? -0.735 12.757 -2.812 1.00 93.12 73 GLY A N 1
ATOM 508 C CA . GLY A 1 73 ? 0.505 12.758 -3.599 1.00 93.12 73 GLY A CA 1
ATOM 509 C C . GLY A 1 73 ? 0.469 11.922 -4.884 1.00 93.12 73 GLY A C 1
ATOM 510 O O . GLY A 1 73 ? 1.477 11.872 -5.586 1.00 93.12 73 GLY A O 1
ATOM 511 N N . CYS A 1 74 ? -0.666 11.305 -5.228 1.00 96.12 74 CYS A N 1
ATOM 512 C CA . CYS A 1 74 ? -0.875 10.800 -6.582 1.00 96.12 74 CYS A CA 1
ATOM 513 C C . CYS A 1 74 ? -1.082 11.956 -7.575 1.00 96.12 74 CYS A C 1
ATOM 515 O O . CYS A 1 74 ? -1.722 12.951 -7.220 1.00 96.12 74 CYS A O 1
ATOM 517 N N . PRO A 1 75 ? -0.579 11.852 -8.821 1.00 95.44 75 PRO A N 1
ATOM 518 C CA . PRO A 1 75 ? -0.787 12.883 -9.835 1.00 95.44 75 PRO A CA 1
ATOM 519 C C . PRO A 1 75 ? -2.273 13.218 -10.016 1.00 95.44 75 PRO A C 1
ATOM 521 O O . PRO A 1 75 ? -3.106 12.324 -10.143 1.00 95.44 75 PRO A O 1
ATOM 524 N N . GLY A 1 76 ? -2.606 14.511 -10.003 1.00 95.00 76 GLY A N 1
ATOM 525 C CA . GLY A 1 76 ? -3.985 14.994 -10.138 1.00 95.00 76 GLY A CA 1
ATOM 526 C C . GLY A 1 76 ? -4.843 14.915 -8.867 1.00 95.00 76 GLY A C 1
ATOM 527 O O . GLY A 1 76 ? -5.966 15.411 -8.879 1.00 95.00 76 GLY A O 1
ATOM 528 N N . VAL A 1 77 ? -4.335 14.356 -7.762 1.00 96.50 77 VAL A N 1
ATOM 529 C CA . VAL A 1 77 ? -5.064 14.271 -6.488 1.00 96.50 77 VAL A CA 1
ATOM 530 C C . VAL A 1 77 ? -4.667 15.426 -5.568 1.00 96.50 77 VAL A C 1
ATOM 532 O O . VAL A 1 77 ? -3.514 15.545 -5.160 1.00 96.50 77 VAL A O 1
ATOM 535 N N . SER A 1 78 ? -5.639 16.267 -5.209 1.00 94.81 78 SER A N 1
ATOM 536 C CA . SER A 1 78 ? -5.472 17.362 -4.238 1.00 94.81 78 SER A CA 1
ATOM 537 C C . SER A 1 78 ? -5.929 17.004 -2.820 1.00 94.81 78 SER A C 1
ATOM 539 O O . SER A 1 78 ? -5.688 17.779 -1.892 1.00 94.81 78 SER A O 1
ATOM 541 N N . ALA A 1 79 ? -6.581 15.848 -2.650 1.00 93.06 79 ALA A N 1
ATOM 542 C CA . ALA A 1 79 ? -7.035 15.363 -1.354 1.00 93.06 79 ALA A CA 1
ATOM 543 C C . ALA A 1 79 ? -5.855 15.201 -0.383 1.00 93.06 79 ALA A C 1
ATOM 545 O O . ALA A 1 79 ? -4.765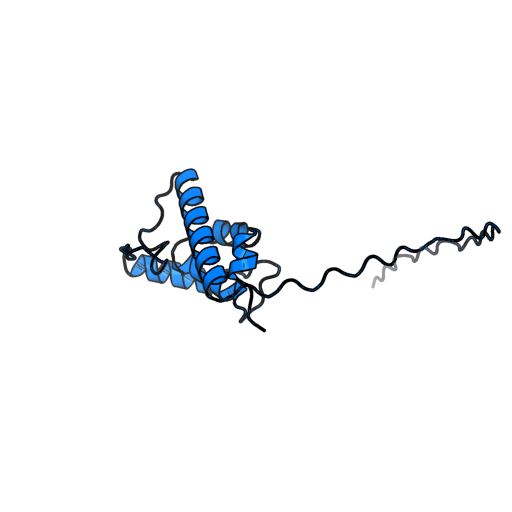 14.761 -0.759 1.00 93.06 79 ALA A O 1
ATOM 546 N N . ARG A 1 80 ? -6.099 15.580 0.870 1.00 94.56 80 ARG A N 1
ATOM 547 C CA . ARG A 1 80 ? -5.155 15.488 1.984 1.00 94.56 80 ARG A CA 1
ATOM 548 C C . ARG A 1 80 ? -5.695 14.521 3.018 1.00 94.56 80 ARG A C 1
ATOM 550 O O . ARG A 1 80 ? -6.911 14.386 3.147 1.00 94.56 80 ARG A O 1
ATOM 557 N N . ASP A 1 81 ? -4.803 13.897 3.776 1.00 94.81 81 ASP A N 1
ATOM 558 C CA . ASP A 1 81 ? -5.208 13.131 4.946 1.00 94.81 81 ASP A CA 1
ATOM 559 C C . ASP A 1 81 ? -5.850 14.044 6.001 1.00 94.81 81 ASP A C 1
ATOM 561 O O . ASP A 1 81 ? -5.191 14.883 6.615 1.00 94.81 81 ASP A O 1
ATOM 565 N N . THR A 1 82 ? -7.161 13.897 6.195 1.00 96.38 82 THR A N 1
ATOM 566 C CA . THR A 1 82 ? -7.933 14.655 7.193 1.00 96.38 82 THR A CA 1
ATOM 567 C C . THR A 1 82 ? -8.172 13.866 8.478 1.00 96.38 82 THR A C 1
ATOM 569 O O . THR A 1 82 ? -8.947 14.308 9.325 1.00 96.38 82 THR A O 1
ATOM 572 N N . ARG A 1 83 ? -7.562 12.684 8.622 1.00 95.56 83 ARG A N 1
ATOM 573 C CA . ARG A 1 83 ? -7.670 11.873 9.838 1.00 95.56 83 ARG A CA 1
ATOM 574 C C . ARG A 1 83 ? -7.078 12.597 11.039 1.00 95.56 83 ARG A C 1
ATOM 576 O O . ARG A 1 83 ? -6.126 13.372 10.908 1.00 95.56 83 ARG A O 1
ATOM 583 N N . ALA A 1 84 ? -7.595 12.294 12.225 1.00 97.25 84 ALA A N 1
ATOM 584 C CA . ALA A 1 84 ? -7.015 12.803 13.463 1.00 97.25 84 ALA A CA 1
ATOM 585 C C . ALA A 1 84 ? -5.565 12.308 13.625 1.00 97.25 84 ALA A C 1
ATOM 587 O O . ALA A 1 84 ? -5.217 11.215 13.172 1.00 97.25 84 ALA A O 1
ATOM 588 N N . LEU A 1 85 ? -4.716 13.085 14.307 1.00 96.94 85 LEU A N 1
ATOM 589 C CA . LEU A 1 85 ? -3.307 12.725 14.514 1.00 96.94 85 LEU A CA 1
ATOM 590 C C . LEU A 1 85 ? -3.154 11.329 15.145 1.00 96.94 85 LEU A C 1
ATOM 592 O O . LEU A 1 85 ? -2.288 10.561 14.732 1.00 96.94 85 LEU A O 1
ATOM 596 N N . ASP A 1 86 ? -4.029 10.965 16.083 1.00 97.75 86 ASP A N 1
ATOM 597 C CA . ASP A 1 86 ? -4.014 9.648 16.730 1.00 97.75 86 ASP A CA 1
ATOM 598 C C . ASP A 1 86 ? -4.232 8.494 15.740 1.00 97.75 86 ASP A C 1
ATOM 600 O O . ASP A 1 86 ? -3.581 7.451 15.846 1.00 97.75 86 ASP A O 1
ATOM 604 N N . GLU A 1 87 ? -5.091 8.682 14.736 1.00 96.69 87 GLU A N 1
ATOM 605 C CA . GLU A 1 87 ? -5.358 7.695 13.682 1.00 96.69 87 GLU A CA 1
ATOM 606 C C . GLU A 1 87 ? -4.180 7.577 12.706 1.00 96.69 87 GLU A C 1
ATOM 608 O O . GLU A 1 87 ? -3.810 6.471 12.285 1.00 96.69 87 GLU A O 1
ATOM 613 N N . GLN A 1 88 ? -3.538 8.703 12.383 1.00 97.12 88 GLN A N 1
ATOM 614 C CA . GLN A 1 88 ? -2.317 8.723 11.574 1.00 97.12 88 GLN A CA 1
ATOM 615 C C . GLN A 1 88 ? -1.179 7.993 12.304 1.00 97.12 88 GLN A C 1
ATOM 617 O O . GLN A 1 88 ? -0.528 7.112 11.737 1.00 97.12 88 GLN A O 1
ATOM 622 N N . MET A 1 89 ? -1.001 8.266 13.600 1.00 98.12 89 MET A N 1
ATOM 623 C CA . MET A 1 89 ? -0.009 7.593 14.442 1.00 98.12 89 MET A CA 1
ATOM 624 C C . MET A 1 89 ? -0.331 6.110 14.656 1.00 98.12 89 MET A C 1
ATOM 626 O O . MET A 1 89 ? 0.585 5.288 14.741 1.00 98.12 89 MET A O 1
ATOM 630 N N . ALA A 1 90 ? -1.609 5.729 14.732 1.00 97.69 90 ALA A N 1
ATOM 631 C CA . ALA A 1 90 ? -2.023 4.327 14.760 1.00 97.69 90 ALA A CA 1
ATOM 632 C C . ALA A 1 90 ? -1.661 3.609 13.453 1.00 97.69 90 ALA A C 1
ATOM 634 O O . ALA A 1 90 ? -1.116 2.507 13.494 1.00 97.69 90 ALA A O 1
ATOM 635 N N . SER A 1 91 ? -1.875 4.259 12.307 1.00 97.31 91 SER A N 1
ATOM 636 C CA . SER A 1 91 ? -1.509 3.724 10.990 1.00 97.31 91 SER A CA 1
ATOM 637 C C . SER A 1 91 ? 0.002 3.576 10.839 1.00 97.31 91 SER A C 1
ATOM 639 O O . SER A 1 91 ? 0.472 2.562 10.330 1.00 97.31 91 SER A O 1
ATOM 641 N N . LEU A 1 92 ? 0.779 4.538 11.345 1.00 97.62 92 LEU A N 1
ATOM 642 C CA . LEU A 1 92 ? 2.237 4.451 11.372 1.00 97.62 92 LEU A CA 1
ATOM 643 C C . LEU A 1 92 ? 2.724 3.285 12.241 1.00 97.62 92 LEU A C 1
ATOM 645 O O . LEU A 1 92 ? 3.561 2.506 11.794 1.00 97.62 92 LEU A O 1
ATOM 649 N N . ARG A 1 93 ? 2.174 3.117 13.450 1.00 98.38 93 ARG A N 1
ATOM 650 C CA . ARG A 1 93 ? 2.498 1.976 14.328 1.00 98.38 93 ARG A CA 1
ATOM 651 C C . ARG A 1 93 ? 2.103 0.637 13.705 1.00 98.38 93 ARG A C 1
ATOM 653 O O . ARG A 1 93 ? 2.857 -0.328 13.798 1.00 98.38 93 ARG A O 1
ATOM 660 N N . ALA A 1 94 ? 0.944 0.573 13.053 1.00 98.19 94 ALA A N 1
ATOM 661 C CA . ALA A 1 94 ? 0.519 -0.615 12.322 1.00 98.19 94 ALA A CA 1
ATOM 662 C C . ALA A 1 94 ? 1.472 -0.914 11.157 1.00 98.19 94 ALA A C 1
ATOM 664 O O . ALA A 1 94 ? 1.873 -2.062 10.963 1.00 98.19 94 ALA A O 1
ATOM 665 N N . ALA A 1 95 ? 1.886 0.118 10.418 1.00 98.00 95 ALA A N 1
ATOM 666 C CA . ALA A 1 95 ? 2.828 -0.014 9.323 1.00 98.00 95 ALA A CA 1
ATOM 667 C C . ALA A 1 95 ? 4.182 -0.512 9.816 1.00 98.00 95 ALA A C 1
ATOM 669 O O . ALA A 1 95 ? 4.692 -1.441 9.218 1.00 98.00 95 ALA A O 1
ATOM 670 N N . THR A 1 96 ? 4.756 0.017 10.897 1.00 97.38 96 THR A N 1
ATOM 671 C CA . THR A 1 96 ? 6.058 -0.451 11.409 1.00 97.38 96 THR A CA 1
ATOM 672 C C . THR A 1 96 ? 5.986 -1.852 12.020 1.00 97.38 96 THR A C 1
ATOM 674 O O . THR A 1 96 ? 6.911 -2.641 11.841 1.00 97.38 96 THR A O 1
ATOM 677 N N . GLY A 1 97 ? 4.881 -2.189 12.693 1.00 97.38 97 GLY A N 1
ATOM 678 C CA . GLY A 1 97 ? 4.687 -3.481 13.358 1.00 97.38 97 GLY A CA 1
ATOM 679 C C . GLY A 1 97 ? 4.218 -4.626 12.454 1.00 97.38 97 GLY A C 1
ATOM 680 O O . GLY A 1 97 ? 4.257 -5.782 12.873 1.00 97.38 97 GLY A O 1
ATOM 681 N N . ALA A 1 98 ? 3.756 -4.352 11.229 1.00 98.19 98 ALA A N 1
ATOM 682 C CA . ALA A 1 98 ? 3.225 -5.408 10.371 1.00 98.19 98 ALA A CA 1
ATOM 683 C C . ALA A 1 98 ? 4.323 -6.418 9.952 1.00 98.19 98 ALA A C 1
ATOM 685 O O . ALA A 1 98 ? 5.440 -6.019 9.606 1.00 98.19 98 ALA A O 1
ATOM 686 N N . PRO A 1 99 ? 4.040 -7.730 9.904 1.00 98.00 99 PRO A N 1
ATOM 687 C CA . PRO A 1 99 ? 4.974 -8.685 9.318 1.00 98.00 99 PRO A CA 1
ATOM 688 C C . PRO A 1 99 ? 5.103 -8.421 7.817 1.00 98.00 99 PRO A C 1
ATOM 690 O O . PRO A 1 99 ? 4.091 -8.131 7.162 1.00 98.00 99 PRO A O 1
ATOM 693 N N . LEU A 1 100 ? 6.315 -8.559 7.275 1.00 97.94 100 LEU A N 1
ATOM 694 C CA . LEU A 1 100 ? 6.513 -8.519 5.829 1.00 97.94 100 LEU A CA 1
ATOM 695 C C . LEU A 1 100 ? 5.841 -9.738 5.167 1.00 97.94 100 LEU A C 1
ATOM 697 O O . LEU A 1 100 ? 5.924 -10.846 5.706 1.00 97.94 100 LEU A O 1
ATOM 701 N N . PRO A 1 101 ? 5.148 -9.552 4.030 1.00 97.50 101 PRO A N 1
ATOM 702 C CA . PRO A 1 101 ? 4.623 -10.662 3.248 1.00 97.50 101 PRO A CA 1
ATOM 703 C C . PRO A 1 101 ? 5.748 -11.520 2.644 1.00 97.50 101 PRO A C 1
ATOM 705 O O . PRO A 1 101 ? 6.858 -11.023 2.435 1.00 97.50 101 PRO A O 1
ATOM 708 N N . PRO A 1 102 ? 5.467 -12.790 2.297 1.00 95.38 102 PRO A N 1
ATOM 709 C CA . PRO A 1 102 ? 6.400 -13.617 1.538 1.00 95.38 102 PRO A CA 1
ATOM 710 C C . PRO A 1 102 ? 6.863 -12.915 0.254 1.00 95.38 102 PRO A C 1
ATOM 712 O O . PRO A 1 102 ? 6.053 -12.334 -0.464 1.00 95.38 102 PRO A O 1
ATOM 715 N N . GLY A 1 103 ? 8.165 -12.970 -0.034 1.00 93.00 103 GLY A N 1
ATOM 716 C CA . GLY A 1 103 ? 8.760 -12.349 -1.223 1.00 93.00 103 GLY A CA 1
ATOM 717 C C . GLY A 1 103 ? 9.094 -10.859 -1.086 1.00 93.00 103 GLY A C 1
ATOM 718 O O . GLY A 1 103 ? 9.822 -10.333 -1.923 1.00 93.00 103 GLY A O 1
ATOM 719 N N . VAL A 1 104 ? 8.647 -10.182 -0.022 1.00 97.31 104 VAL A N 1
ATOM 720 C CA . VAL A 1 104 ? 9.035 -8.794 0.263 1.00 97.31 104 VAL A CA 1
ATOM 721 C C . VAL A 1 104 ? 10.263 -8.773 1.165 1.00 97.31 104 VAL A C 1
ATOM 723 O O . VAL A 1 104 ? 10.215 -9.243 2.301 1.00 97.31 104 VAL A O 1
ATOM 726 N N . GLN A 1 105 ? 11.360 -8.203 0.664 1.00 96.44 105 GLN A N 1
ATOM 727 C CA . GLN A 1 105 ? 12.623 -8.143 1.401 1.00 96.44 105 GLN A CA 1
ATOM 728 C C . GLN A 1 105 ? 12.747 -6.875 2.259 1.00 96.44 105 GLN A C 1
ATOM 730 O O . GLN A 1 105 ? 12.350 -5.799 1.795 1.00 96.44 105 GLN A O 1
ATOM 735 N N . PRO A 1 106 ? 13.342 -6.959 3.466 1.00 97.00 106 PRO A N 1
ATOM 736 C CA . PRO A 1 106 ? 13.671 -5.784 4.267 1.00 97.00 106 PRO A CA 1
ATOM 737 C C . PRO A 1 106 ? 14.563 -4.790 3.510 1.00 97.00 106 PRO A C 1
ATOM 739 O O . PRO A 1 106 ? 15.495 -5.190 2.814 1.00 97.00 106 PRO A O 1
ATOM 742 N N . GLY A 1 107 ? 14.281 -3.495 3.641 1.00 95.56 107 GLY A N 1
ATOM 743 C CA . GLY A 1 107 ? 15.009 -2.404 2.984 1.00 95.56 107 GLY A CA 1
ATOM 744 C C . GLY A 1 107 ? 14.706 -2.234 1.492 1.00 95.56 107 GLY A C 1
ATOM 745 O O . GLY A 1 107 ? 15.269 -1.351 0.848 1.00 95.56 107 GLY A O 1
ATOM 746 N N . SER A 1 108 ? 13.821 -3.055 0.920 1.00 96.19 108 SER A N 1
ATOM 747 C CA . SER A 1 108 ? 13.475 -2.981 -0.500 1.00 96.19 108 SER A CA 1
ATOM 748 C C . SER A 1 108 ? 12.431 -1.900 -0.805 1.00 96.19 108 SER A C 1
ATOM 750 O O . SER A 1 108 ? 11.676 -1.437 0.060 1.00 96.19 108 SER A O 1
ATOM 752 N N . ARG A 1 109 ? 12.310 -1.543 -2.089 1.00 95.75 109 ARG A N 1
ATOM 753 C CA . ARG A 1 109 ? 11.186 -0.728 -2.565 1.00 95.75 109 ARG A CA 1
ATOM 754 C C . ARG A 1 109 ? 9.844 -1.435 -2.341 1.00 95.75 109 ARG A C 1
ATOM 756 O O . ARG A 1 109 ? 8.873 -0.765 -2.000 1.00 95.75 109 ARG A O 1
ATOM 763 N N . ALA A 1 110 ? 9.798 -2.765 -2.446 1.00 97.44 110 ALA A N 1
ATOM 764 C CA . ALA A 1 110 ? 8.607 -3.558 -2.134 1.00 97.44 110 ALA A CA 1
ATOM 765 C C . ALA A 1 110 ? 8.144 -3.360 -0.685 1.00 97.44 110 ALA A C 1
ATOM 767 O O . ALA A 1 110 ? 6.956 -3.138 -0.447 1.00 97.44 110 ALA A O 1
ATOM 768 N N . GLU A 1 111 ? 9.074 -3.360 0.278 1.00 98.12 111 GLU A N 1
ATOM 769 C CA . GLU A 1 111 ? 8.744 -3.015 1.662 1.00 98.12 111 GLU A CA 1
ATOM 770 C C . GLU A 1 111 ? 8.195 -1.589 1.736 1.00 98.12 111 GLU A C 1
ATOM 772 O O . GLU A 1 111 ? 7.145 -1.372 2.333 1.00 98.12 111 GLU A O 1
ATOM 777 N N . THR A 1 112 ? 8.855 -0.626 1.090 1.00 97.75 112 THR A N 1
ATOM 778 C CA . THR A 1 112 ? 8.410 0.776 1.106 1.00 97.75 112 THR A CA 1
ATOM 779 C C . THR A 1 112 ? 6.969 0.927 0.607 1.00 97.75 112 THR A C 1
ATOM 781 O O . THR A 1 112 ? 6.166 1.573 1.279 1.00 97.75 112 THR A O 1
ATOM 784 N N . VAL A 1 113 ? 6.610 0.303 -0.521 1.00 98.00 113 VAL A N 1
ATOM 785 C CA . VAL A 1 113 ? 5.240 0.337 -1.068 1.00 98.00 113 VAL A CA 1
ATOM 786 C C . VAL A 1 113 ? 4.253 -0.337 -0.108 1.00 98.00 113 VAL A C 1
ATOM 788 O O . VAL A 1 113 ? 3.211 0.237 0.208 1.00 98.00 113 VAL A O 1
ATOM 791 N N . TYR A 1 114 ? 4.598 -1.511 0.435 1.00 98.62 114 TYR A N 1
ATOM 792 C CA . TYR A 1 114 ? 3.761 -2.224 1.408 1.00 98.62 114 TYR A CA 1
ATOM 793 C C . TYR A 1 114 ? 3.480 -1.392 2.667 1.00 98.62 114 TYR A C 1
ATOM 795 O O . TYR A 1 114 ? 2.330 -1.244 3.081 1.00 98.62 114 TYR A O 1
ATOM 803 N N . ARG A 1 115 ? 4.519 -0.793 3.255 1.00 98.38 115 ARG A N 1
ATOM 804 C CA . ARG A 1 115 ? 4.400 0.059 4.445 1.00 98.38 115 ARG A CA 1
ATOM 805 C C . ARG A 1 115 ? 3.589 1.318 4.140 1.00 98.38 115 ARG A C 1
ATOM 807 O O . ARG A 1 115 ? 2.744 1.692 4.950 1.00 98.38 115 ARG A O 1
ATOM 814 N N . ARG A 1 116 ? 3.793 1.935 2.968 1.00 97.94 116 ARG A N 1
ATOM 815 C CA . ARG A 1 116 ? 3.059 3.136 2.538 1.00 97.94 116 ARG A CA 1
ATOM 816 C C . ARG A 1 116 ? 1.560 2.901 2.424 1.00 97.94 116 ARG A C 1
ATOM 818 O O . ARG A 1 116 ? 0.801 3.743 2.905 1.00 97.94 116 ARG A O 1
ATOM 825 N N . MET A 1 117 ? 1.135 1.760 1.872 1.00 98.50 117 MET A N 1
ATOM 826 C CA . MET A 1 117 ? -0.283 1.378 1.864 1.00 98.50 117 MET A CA 1
ATOM 827 C C . MET A 1 117 ? -0.866 1.430 3.284 1.00 98.50 117 MET A C 1
ATOM 829 O O . MET A 1 117 ? -1.882 2.081 3.515 1.00 98.50 117 MET A O 1
ATOM 833 N N . ILE A 1 118 ? -0.175 0.830 4.258 1.00 98.44 118 ILE A N 1
ATOM 834 C CA . ILE A 1 118 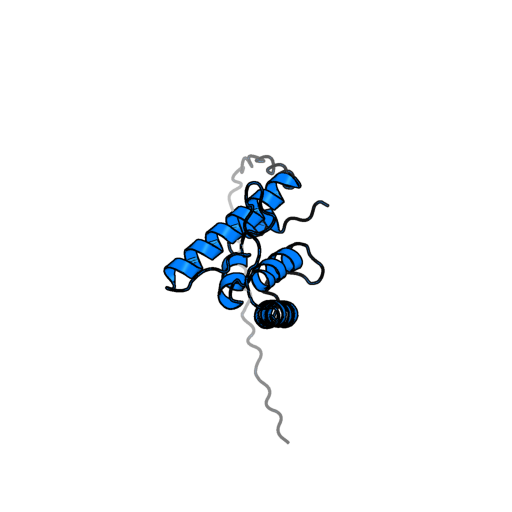? -0.647 0.778 5.648 1.00 98.44 118 ILE A CA 1
ATOM 835 C C . ILE A 1 118 ? -0.651 2.170 6.293 1.00 98.44 118 ILE A C 1
ATOM 837 O O . ILE A 1 118 ? -1.633 2.542 6.932 1.00 98.44 118 ILE A O 1
ATOM 841 N N . THR A 1 119 ? 0.391 2.987 6.092 1.00 97.75 119 THR A N 1
ATOM 842 C CA . THR A 1 119 ? 0.423 4.361 6.637 1.00 97.75 119 THR A CA 1
ATOM 843 C C . THR A 1 119 ? -0.716 5.229 6.101 1.00 97.75 119 THR A C 1
ATOM 845 O O . THR A 1 119 ? -1.275 6.042 6.836 1.00 97.75 119 THR A O 1
ATOM 848 N N . ARG A 1 120 ? -1.115 5.001 4.844 1.00 96.88 120 ARG A N 1
ATOM 849 C CA . ARG A 1 120 ? -2.239 5.675 4.179 1.00 96.88 120 ARG A CA 1
ATOM 850 C C . ARG A 1 120 ? -3.607 5.102 4.570 1.00 96.88 120 ARG A C 1
ATOM 852 O O . ARG A 1 120 ? -4.631 5.549 4.065 1.00 96.88 120 ARG A O 1
ATOM 859 N N . GLY A 1 121 ? -3.620 4.139 5.491 1.00 96.25 121 GLY A N 1
ATOM 860 C CA . GLY A 1 121 ? -4.816 3.580 6.107 1.00 96.25 121 GLY A CA 1
ATOM 861 C C . GLY A 1 121 ? -5.415 2.377 5.381 1.00 96.25 121 GLY A C 1
ATOM 862 O O . GLY A 1 121 ? -6.544 2.001 5.684 1.00 96.25 121 GLY A O 1
ATOM 863 N N . VAL A 1 122 ? -4.674 1.727 4.476 1.00 98.25 122 VAL A N 1
ATOM 864 C CA . VAL A 1 122 ? -5.055 0.392 3.988 1.00 98.25 122 VAL A CA 1
ATOM 865 C C . VAL A 1 122 ? -4.910 -0.615 5.140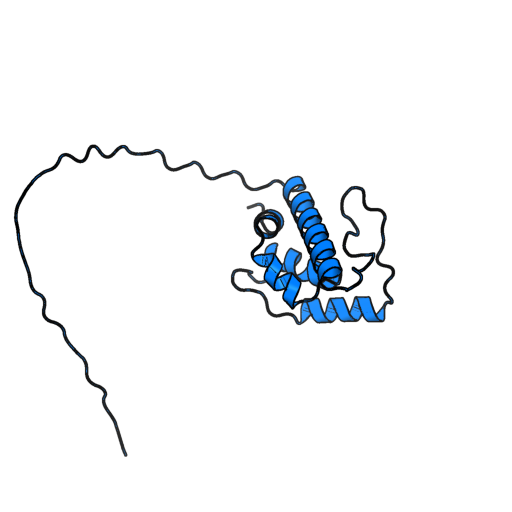 1.00 98.25 122 VAL A C 1
ATOM 867 O O . VAL A 1 122 ? -3.824 -0.716 5.721 1.00 98.25 122 VAL A O 1
ATOM 870 N N . PRO A 1 123 ? -5.949 -1.404 5.477 1.00 97.88 123 PRO A N 1
ATOM 871 C CA . PRO A 1 123 ? -5.840 -2.447 6.495 1.00 97.88 123 PRO A CA 1
ATOM 872 C C . PRO A 1 123 ? -4.714 -3.443 6.181 1.00 97.88 123 PRO A C 1
ATOM 874 O O . PRO A 1 123 ? -4.534 -3.838 5.031 1.00 97.88 123 PRO A O 1
ATOM 877 N N . VAL A 1 124 ? -3.983 -3.910 7.200 1.00 98.06 124 VAL A N 1
ATOM 878 C CA . VAL A 1 124 ? -2.800 -4.785 7.021 1.00 98.06 124 VAL A CA 1
ATOM 879 C C . VAL A 1 124 ? -3.121 -6.059 6.228 1.00 98.06 124 VAL A C 1
ATOM 881 O O . VAL A 1 124 ? -2.329 -6.483 5.386 1.00 98.06 124 VAL A O 1
ATOM 884 N N . SER A 1 125 ? -4.284 -6.669 6.469 1.00 97.69 125 SER A N 1
ATOM 885 C CA . SER A 1 125 ? -4.742 -7.857 5.737 1.00 97.69 125 SER A CA 1
ATOM 886 C C . SER A 1 125 ? -4.935 -7.577 4.245 1.00 97.69 125 SER A C 1
ATOM 888 O O . SER A 1 125 ? -4.493 -8.369 3.414 1.00 97.69 125 SER A O 1
ATOM 890 N N . LEU A 1 126 ? -5.527 -6.430 3.907 1.00 98.38 126 LEU A N 1
ATOM 891 C CA . LEU A 1 126 ? -5.731 -5.998 2.529 1.00 98.38 126 LEU A CA 1
ATOM 892 C C . LEU A 1 126 ? -4.404 -5.616 1.861 1.00 98.38 126 LEU A C 1
ATOM 894 O O . LEU A 1 126 ? -4.132 -6.060 0.750 1.00 98.38 126 LEU A O 1
ATOM 898 N N . ALA A 1 127 ? -3.533 -4.877 2.551 1.00 98.38 127 ALA A N 1
ATOM 899 C CA . ALA A 1 127 ? -2.201 -4.543 2.047 1.00 98.38 127 ALA A CA 1
ATOM 900 C C . ALA A 1 127 ? -1.384 -5.806 1.719 1.00 98.38 127 ALA A C 1
ATOM 902 O O . ALA A 1 127 ? -0.684 -5.846 0.712 1.00 98.38 127 ALA A O 1
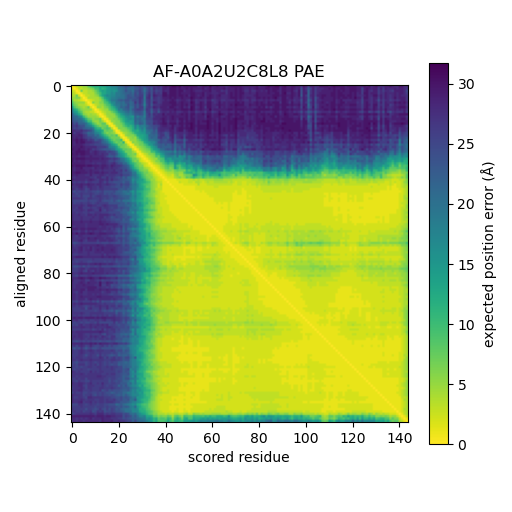ATOM 903 N N . ARG A 1 128 ? -1.510 -6.862 2.536 1.00 98.38 128 ARG A N 1
ATOM 904 C CA . ARG A 1 128 ? -0.888 -8.170 2.280 1.00 98.38 128 ARG A CA 1
ATOM 905 C C . ARG A 1 128 ? -1.490 -8.877 1.070 1.00 98.38 128 ARG A C 1
ATOM 907 O O . ARG A 1 128 ? -0.761 -9.507 0.319 1.00 98.38 128 ARG A O 1
ATOM 914 N N . GLN A 1 129 ? -2.802 -8.799 0.877 1.00 98.00 129 GLN A N 1
ATOM 915 C CA . GLN A 1 129 ? -3.444 -9.361 -0.311 1.00 98.00 129 GLN A CA 1
ATOM 916 C C . GLN A 1 129 ? -2.963 -8.652 -1.586 1.00 98.00 129 GLN A C 1
ATOM 918 O O . GLN A 1 129 ? -2.664 -9.301 -2.586 1.00 98.00 129 GLN A O 1
ATOM 923 N N . LEU A 1 130 ? -2.840 -7.327 -1.525 1.00 98.19 130 LEU A N 1
ATOM 924 C CA . LEU A 1 130 ? -2.421 -6.486 -2.642 1.00 98.19 130 LEU A CA 1
ATOM 925 C C . LEU A 1 130 ? -0.964 -6.706 -3.063 1.00 98.19 130 LEU A C 1
ATOM 927 O O . LEU A 1 130 ? -0.618 -6.359 -4.186 1.00 98.19 130 LEU A O 1
ATOM 931 N N . THR A 1 131 ? -0.116 -7.343 -2.246 1.00 98.12 131 THR A N 1
ATOM 932 C CA . THR A 1 131 ? 1.247 -7.686 -2.690 1.00 98.12 131 THR A CA 1
ATOM 933 C C . THR A 1 131 ? 1.284 -8.778 -3.759 1.00 98.12 131 THR A C 1
ATOM 935 O O . THR A 1 131 ? 2.322 -8.978 -4.380 1.00 98.12 131 THR A O 1
ATOM 938 N N . GLY A 1 132 ? 0.174 -9.492 -3.976 1.00 97.00 132 GLY A N 1
ATOM 939 C CA . GLY A 1 132 ? 0.006 -10.414 -5.102 1.00 97.00 132 GLY A CA 1
ATOM 940 C C . GLY A 1 132 ? -0.544 -9.757 -6.373 1.00 97.00 132 GLY A C 1
ATOM 941 O O . GLY A 1 132 ? -0.714 -10.445 -7.376 1.00 97.00 132 GLY A O 1
ATOM 942 N N . ASP A 1 133 ? -0.862 -8.460 -6.343 1.00 97.88 133 ASP A N 1
ATOM 943 C CA . ASP A 1 133 ? -1.404 -7.742 -7.496 1.00 97.88 133 ASP A CA 1
ATOM 944 C C . ASP A 1 133 ? -0.288 -7.387 -8.505 1.00 97.88 133 ASP A C 1
ATOM 946 O O . ASP A 1 133 ? 0.795 -6.960 -8.089 1.00 97.88 133 ASP A O 1
ATOM 950 N N . PRO A 1 134 ? -0.525 -7.500 -9.828 1.00 96.75 134 PRO A N 1
ATOM 951 C CA . PRO A 1 134 ? 0.442 -7.079 -10.845 1.00 96.75 134 PRO A CA 1
ATOM 952 C C . PRO A 1 134 ? 0.921 -5.628 -10.688 1.00 96.75 134 PRO A C 1
ATOM 954 O O . PRO A 1 134 ? 2.091 -5.332 -10.935 1.00 96.75 134 PRO A O 1
ATOM 957 N N . LEU A 1 135 ? 0.057 -4.722 -10.219 1.00 96.69 135 LEU A N 1
ATOM 958 C CA . LEU A 1 135 ? 0.418 -3.328 -9.961 1.00 96.69 135 LEU A CA 1
ATOM 959 C C . LEU A 1 135 ? 1.450 -3.206 -8.838 1.00 96.69 135 LEU A C 1
ATOM 961 O O . LEU A 1 135 ? 2.323 -2.342 -8.903 1.00 96.69 135 LEU A O 1
ATOM 965 N N . PHE A 1 136 ? 1.413 -4.091 -7.838 1.00 97.56 136 PHE A N 1
ATOM 966 C CA . PHE A 1 136 ? 2.434 -4.116 -6.794 1.00 97.56 136 PHE A CA 1
ATOM 967 C C . PHE A 1 136 ? 3.790 -4.550 -7.351 1.00 97.56 136 PHE A C 1
ATOM 969 O O . PHE A 1 136 ? 4.806 -3.958 -6.989 1.00 97.56 136 PHE A O 1
ATOM 976 N N . ALA A 1 137 ? 3.829 -5.530 -8.260 1.00 95.19 137 ALA A N 1
ATOM 977 C CA . ALA A 1 137 ? 5.073 -5.960 -8.902 1.00 95.19 137 ALA A CA 1
ATOM 978 C C . ALA A 1 137 ? 5.741 -4.814 -9.685 1.00 95.19 137 ALA A C 1
ATOM 980 O O . ALA A 1 137 ? 6.947 -4.608 -9.567 1.00 95.19 137 ALA A O 1
ATOM 981 N N . ILE A 1 138 ? 4.952 -4.013 -10.408 1.00 94.94 138 ILE A N 1
ATOM 982 C CA . ILE A 1 138 ? 5.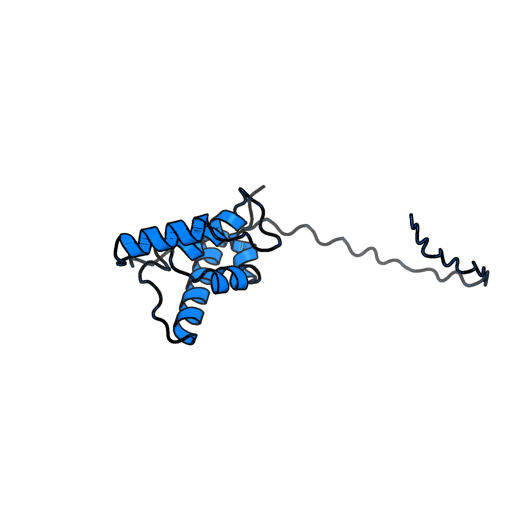454 -2.832 -11.125 1.00 94.94 138 ILE A CA 1
ATOM 983 C C . ILE A 1 138 ? 5.896 -1.755 -10.126 1.00 94.94 138 ILE A C 1
ATOM 985 O O . ILE A 1 138 ? 7.036 -1.295 -10.170 1.00 94.94 138 ILE A O 1
ATOM 989 N N . ALA A 1 139 ? 5.035 -1.391 -9.170 1.00 95.62 139 ALA A N 1
ATOM 990 C CA . ALA A 1 139 ? 5.307 -0.337 -8.191 1.00 95.62 139 ALA A CA 1
ATOM 991 C C . ALA A 1 139 ? 6.546 -0.621 -7.326 1.00 95.62 139 ALA A C 1
ATOM 993 O O . ALA A 1 139 ? 7.263 0.305 -6.938 1.00 95.62 139 ALA A O 1
ATOM 994 N N . SER A 1 140 ? 6.804 -1.895 -7.025 1.00 96.06 140 SER A N 1
ATOM 995 C CA . SER A 1 140 ? 7.905 -2.353 -6.175 1.00 96.06 140 SER A CA 1
ATOM 996 C C . SER A 1 140 ? 9.229 -2.581 -6.904 1.00 96.06 140 SER A C 1
ATOM 998 O O . SER A 1 140 ? 10.233 -2.851 -6.241 1.00 96.06 140 SER A O 1
ATOM 1000 N N . HIS A 1 141 ? 9.267 -2.427 -8.229 1.00 90.75 141 HIS A N 1
ATOM 1001 C CA . HIS A 1 141 ? 10.478 -2.653 -9.007 1.00 90.75 141 HIS A CA 1
ATOM 1002 C C . HIS A 1 141 ? 11.571 -1.633 -8.646 1.00 90.75 141 HIS A C 1
ATOM 1004 O O . HIS A 1 141 ? 11.369 -0.421 -8.733 1.00 90.75 141 HIS A O 1
ATOM 1010 N N . SER A 1 142 ? 12.746 -2.099 -8.230 1.00 80.75 142 SER A N 1
ATOM 1011 C CA . SER A 1 142 ? 13.898 -1.221 -8.005 1.00 80.75 142 SER A CA 1
ATOM 1012 C C . SER A 1 142 ? 14.607 -0.972 -9.333 1.00 80.75 142 SER A C 1
ATOM 1014 O O . SER A 1 142 ? 14.883 -1.925 -10.051 1.00 80.75 142 SER A O 1
ATOM 1016 N N . ALA A 1 143 ? 14.931 0.284 -9.653 1.00 69.12 143 ALA A N 1
ATOM 1017 C CA . ALA A 1 143 ? 15.911 0.545 -10.705 1.00 69.12 143 ALA A CA 1
ATOM 1018 C C . ALA A 1 143 ? 17.263 0.000 -10.222 1.00 69.12 143 ALA A C 1
ATOM 1020 O O . ALA A 1 143 ? 17.776 0.481 -9.209 1.00 69.12 143 ALA A O 1
ATOM 1021 N N . THR A 1 144 ? 17.761 -1.045 -10.879 1.00 57.81 144 THR A N 1
ATOM 1022 C CA . THR A 1 144 ? 19.137 -1.540 -10.733 1.00 57.81 144 THR A CA 1
ATOM 1023 C C . THR A 1 144 ? 20.117 -0.629 -11.443 1.00 57.81 144 THR A C 1
ATOM 1025 O O . THR A 1 144 ? 19.780 -0.216 -12.576 1.00 57.81 144 THR A O 1
#

Organism: NCBI:txid2184063

Foldseek 3Di:
DDDDDDDDDDDDDDDDDDDDDPDPPPPPPDPDPDDDDADDPVLLLVLLLVLLVVLCVVCVVVVHHFFQCSNPPRPPRPTHGPDDPVVLVVLLVCLVPADDAPPDDPPFLLSVSLSSNSSSPRPNVRSNVSCPPPSSVNNRTDDD

Solvent-accessible surface area (backbone atoms only — not comparable to full-atom values): 9000 Å² total; per-residue (Å²): 142,81,90,81,89,80,86,87,83,87,78,84,89,76,90,76,91,75,86,86,76,95,72,85,75,80,72,79,78,70,76,76,80,74,81,76,79,78,72,52,75,65,56,21,51,52,22,44,43,52,44,41,52,50,48,40,52,53,36,44,75,70,77,40,85,58,54,61,24,47,55,44,82,31,90,95,44,82,52,55,65,76,68,55,69,68,57,47,53,47,20,43,52,50,29,74,68,51,80,75,53,92,93,47,48,91,92,36,51,39,37,53,54,50,34,47,41,18,41,33,59,40,54,69,71,56,41,54,58,45,64,76,34,72,40,38,57,51,35,24,56,69,86,127

Sequence (144 aa):
MVSVLSPSRSAPFRAFLRAAPLALLAACAAPAPAPEPAPDAVDRIAAECALLERAETMIGAAGQTAPSGLREGCPGVSARDTRALDEQMASLRAATGAPLPPGVQPGSRAETVYRRMITRGVPVSLARQLTGDPLFAIASHSAT

Secondary structure (DSSP, 8-state):
---------PPPP----------------PPPPPPPPPP-HHHHHHHHHHHHHHHHHHHHHTT-PPPTTTTTTSTT------S-HHHHHHHHHHHHHSPPPTTPPTTSHHHHHHHHHHHTT--HHHHHHHTTSHHHHHHT----

Mean predicted aligned error: 11.63 Å

Radius of gyration: 25.42 Å; Cα contacts (8 Å, |Δi|>4): 140; chains: 1; bounding box: 38×69×64 Å

pLDDT: mean 86.9, std 15.84, range [49.81, 98.62]